Protein AF-A0A352RWF7-F1 (afdb_monomer_lite)

pLDDT: mean 95.93, std 3.7, range [81.19, 98.81]

Structure (mmCIF, N/CA/C/O backbone):
data_AF-A0A352RWF7-F1
#
_entry.id   AF-A0A352RWF7-F1
#
loop_
_atom_site.group_PDB
_atom_site.id
_atom_site.type_symbol
_atom_site.label_atom_id
_atom_site.label_alt_id
_atom_site.label_comp_id
_atom_site.label_asym_id
_atom_site.label_entity_id
_atom_site.label_seq_id
_atom_site.pdbx_PDB_ins_code
_atom_site.Cartn_x
_atom_site.Cartn_y
_atom_site.Cartn_z
_atom_site.occupancy
_atom_site.B_iso_or_equiv
_atom_site.auth_seq_id
_atom_site.auth_comp_id
_atom_site.auth_asym_id
_atom_site.auth_atom_id
_atom_site.pdbx_PDB_model_num
ATOM 1 N N . ASP A 1 1 ? -0.320 5.233 -4.421 1.00 81.19 1 ASP A N 1
ATOM 2 C CA . ASP A 1 1 ? -1.630 5.898 -4.612 1.00 81.19 1 ASP A CA 1
ATOM 3 C C . ASP A 1 1 ? -2.479 5.894 -3.332 1.00 81.19 1 ASP A C 1
ATOM 5 O O . ASP A 1 1 ? -3.640 5.502 -3.332 1.00 81.19 1 ASP A O 1
ATOM 9 N N . GLN A 1 2 ? -1.893 6.321 -2.214 1.00 85.62 2 GLN A N 1
ATOM 10 C CA . GLN A 1 2 ? -2.585 6.392 -0.925 1.00 85.62 2 GLN A CA 1
ATOM 11 C C . GLN A 1 2 ? -3.504 7.629 -0.885 1.00 85.62 2 GLN A C 1
ATOM 13 O O . GLN A 1 2 ? -3.095 8.676 -1.401 1.00 85.62 2 GLN A O 1
ATOM 18 N N . PRO A 1 3 ? -4.719 7.547 -0.301 1.00 85.69 3 PRO A N 1
ATOM 19 C CA . PRO A 1 3 ? -5.528 8.729 -0.015 1.00 85.69 3 PRO A CA 1
ATOM 20 C C . PRO A 1 3 ? -4.726 9.743 0.807 1.00 85.69 3 PRO A C 1
ATOM 22 O O . PRO A 1 3 ? -4.151 9.399 1.837 1.00 85.69 3 PRO A O 1
ATOM 25 N N . MET A 1 4 ? -4.680 10.988 0.341 1.00 88.19 4 MET A N 1
ATOM 26 C CA . MET A 1 4 ? -3.974 12.084 1.004 1.00 88.19 4 MET A CA 1
ATOM 27 C C . MET A 1 4 ? -4.889 13.315 1.071 1.00 88.19 4 MET A C 1
ATOM 29 O O . MET A 1 4 ? -5.694 13.520 0.150 1.00 88.19 4 MET A O 1
ATOM 33 N N . PRO A 1 5 ? -4.774 14.135 2.131 1.00 87.31 5 PRO A N 1
ATOM 34 C CA . PRO A 1 5 ? -5.580 15.339 2.294 1.00 87.31 5 PRO A CA 1
ATOM 35 C C . PRO A 1 5 ? -5.285 16.392 1.215 1.00 87.31 5 PRO A C 1
ATOM 37 O O . PRO A 1 5 ? -4.241 16.371 0.561 1.00 87.31 5 PRO A O 1
ATOM 40 N N . ASP A 1 6 ? -6.234 17.309 1.023 1.00 88.50 6 ASP A N 1
ATOM 41 C CA . ASP A 1 6 ? -6.088 18.542 0.233 1.00 88.50 6 ASP A CA 1
ATOM 42 C C . ASP A 1 6 ? -5.586 18.353 -1.206 1.00 88.50 6 ASP A C 1
ATOM 44 O O . ASP A 1 6 ? -4.838 19.163 -1.750 1.00 88.50 6 ASP A O 1
ATOM 48 N N . GLY A 1 7 ? -5.991 17.253 -1.847 1.00 83.94 7 GLY A N 1
ATOM 49 C CA . GLY A 1 7 ? -5.628 16.972 -3.238 1.00 83.94 7 GLY A CA 1
ATOM 50 C C . GLY A 1 7 ? -4.161 16.585 -3.443 1.00 83.94 7 GLY A C 1
ATOM 51 O O . GLY A 1 7 ? -3.768 16.333 -4.581 1.00 83.94 7 GLY A O 1
ATOM 52 N N . MET A 1 8 ? -3.367 16.469 -2.371 1.00 91.44 8 MET A N 1
ATOM 53 C CA . MET A 1 8 ? -2.003 15.952 -2.449 1.00 91.44 8 MET A CA 1
ATOM 54 C C . MET A 1 8 ? -2.006 14.523 -2.990 1.00 91.44 8 MET A C 1
ATOM 56 O O . MET A 1 8 ? -2.954 13.762 -2.790 1.00 91.44 8 MET A O 1
ATOM 60 N N . ARG A 1 9 ? -0.944 14.142 -3.697 1.00 90.81 9 ARG A N 1
ATOM 61 C CA . ARG A 1 9 ? -0.754 12.787 -4.220 1.00 90.81 9 ARG A CA 1
ATOM 62 C C . ARG A 1 9 ? 0.701 12.388 -4.048 1.00 90.81 9 ARG A C 1
ATOM 64 O O . ARG A 1 9 ? 1.591 13.234 -4.111 1.00 90.81 9 ARG A O 1
ATOM 71 N N . MET A 1 10 ? 0.925 11.097 -3.834 1.00 92.19 10 MET A N 1
ATOM 72 C CA . MET A 1 10 ? 2.271 10.540 -3.921 1.00 92.19 10 MET A CA 1
ATOM 73 C C . MET A 1 10 ? 2.791 10.715 -5.350 1.00 92.19 10 MET A C 1
ATOM 75 O O . MET A 1 10 ? 2.006 10.661 -6.296 1.00 92.19 10 MET A O 1
ATOM 79 N N . ALA A 1 11 ? 4.101 10.916 -5.495 1.00 94.25 11 ALA A N 1
ATOM 80 C CA . ALA A 1 11 ? 4.728 11.043 -6.810 1.00 94.25 11 ALA A CA 1
ATOM 81 C C . ALA A 1 11 ? 4.530 9.780 -7.664 1.00 94.25 11 ALA A C 1
ATOM 83 O O . ALA A 1 11 ? 4.356 9.890 -8.875 1.00 94.25 11 ALA A O 1
ATOM 84 N N . ASP A 1 12 ? 4.500 8.609 -7.016 1.00 96.38 12 ASP A N 1
ATOM 85 C CA . ASP A 1 12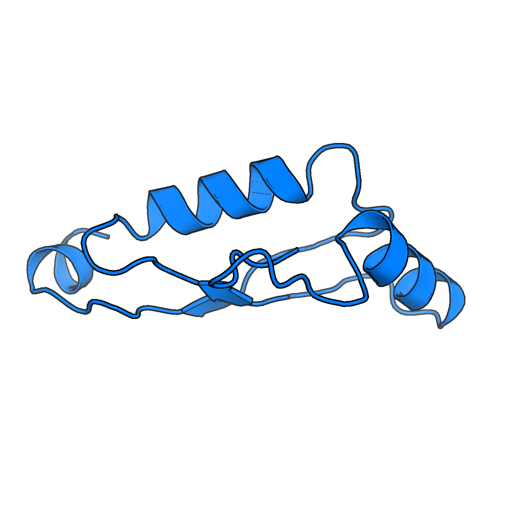 ? 4.218 7.330 -7.654 1.00 96.38 12 ASP A CA 1
ATOM 86 C C . ASP A 1 12 ? 2.837 6.767 -7.292 1.00 96.38 12 ASP A C 1
ATOM 88 O O . ASP A 1 12 ? 2.409 6.722 -6.126 1.00 96.38 12 ASP A O 1
ATOM 92 N N . ASP A 1 13 ? 2.154 6.266 -8.318 1.00 96.19 13 ASP A N 1
ATOM 93 C CA . ASP A 1 13 ? 0.968 5.432 -8.178 1.00 96.19 13 ASP A CA 1
ATOM 94 C C . ASP A 1 13 ? 1.327 3.939 -8.285 1.00 96.19 13 ASP A C 1
ATOM 96 O O . ASP A 1 13 ? 2.499 3.554 -8.306 1.00 96.19 13 ASP A O 1
ATOM 100 N N . PHE A 1 14 ? 0.314 3.068 -8.302 1.00 97.75 14 PHE A N 1
ATOM 101 C CA . PHE A 1 14 ? 0.561 1.634 -8.448 1.00 97.75 14 PHE A CA 1
ATOM 102 C C . PHE A 1 14 ? 1.201 1.276 -9.788 1.00 97.75 14 PHE A C 1
ATOM 104 O O . PHE A 1 14 ? 1.951 0.311 -9.821 1.00 97.75 14 PHE A O 1
ATOM 111 N N . PHE A 1 15 ? 0.970 2.029 -10.864 1.00 98.00 15 PHE A N 1
ATOM 112 C CA . PHE A 1 15 ? 1.584 1.757 -12.161 1.00 98.00 15 PHE A CA 1
ATOM 113 C C . PHE A 1 15 ? 3.034 2.235 -12.202 1.00 98.00 15 PHE A C 1
ATOM 115 O O . PHE A 1 15 ? 3.936 1.446 -12.485 1.00 98.00 15 PHE A O 1
ATOM 122 N N . THR A 1 16 ? 3.294 3.507 -11.891 1.00 98.12 16 THR A N 1
ATOM 123 C CA . THR A 1 16 ? 4.652 4.059 -11.982 1.00 98.12 16 THR A CA 1
ATOM 124 C C . THR A 1 16 ? 5.581 3.448 -10.937 1.00 98.12 16 THR A C 1
ATOM 126 O O . THR A 1 16 ? 6.704 3.078 -11.284 1.00 98.12 16 THR A O 1
ATOM 129 N N . GLY A 1 17 ? 5.089 3.231 -9.713 1.00 98.12 17 GLY A N 1
ATOM 130 C CA . GLY A 1 17 ? 5.856 2.629 -8.625 1.00 98.12 17 GLY A CA 1
ATOM 131 C C . GLY A 1 17 ? 6.207 1.163 -8.879 1.00 98.12 17 GLY A C 1
ATOM 132 O O . GLY A 1 17 ? 7.371 0.779 -8.761 1.00 98.12 17 GLY A O 1
ATOM 133 N N . THR A 1 18 ? 5.240 0.333 -9.293 1.00 98.56 18 THR A N 1
ATOM 134 C CA . THR A 1 18 ? 5.533 -1.083 -9.596 1.00 98.56 18 THR A CA 1
ATOM 135 C C . THR A 1 18 ? 6.381 -1.243 -10.852 1.00 98.56 18 THR A C 1
ATOM 137 O O . THR A 1 18 ? 7.236 -2.124 -10.900 1.00 98.56 18 THR A O 1
ATOM 140 N N . ARG A 1 19 ? 6.230 -0.358 -11.846 1.00 98.62 19 ARG A N 1
ATOM 141 C CA . ARG A 1 19 ? 7.103 -0.337 -13.025 1.00 98.62 19 ARG A CA 1
ATOM 142 C C . ARG A 1 19 ? 8.539 0.010 -12.650 1.00 98.62 19 ARG A C 1
ATOM 144 O O . ARG A 1 19 ? 9.460 -0.646 -13.126 1.00 98.62 19 ARG A O 1
ATOM 151 N N . ALA A 1 20 ? 8.738 1.015 -11.799 1.00 98.69 20 ALA A N 1
ATOM 152 C CA . ALA A 1 20 ? 10.065 1.360 -11.298 1.00 98.69 20 ALA A CA 1
ATOM 153 C C . ALA A 1 20 ? 10.690 0.189 -10.522 1.00 98.69 20 ALA A C 1
ATOM 155 O O . ALA A 1 20 ? 11.848 -0.152 -10.764 1.00 98.69 20 ALA A O 1
ATOM 156 N N . ALA A 1 21 ? 9.906 -0.475 -9.664 1.00 98.69 21 ALA A N 1
ATOM 157 C CA . ALA A 1 21 ? 10.332 -1.677 -8.951 1.00 98.69 21 ALA A CA 1
ATOM 158 C C . ALA A 1 21 ? 10.761 -2.799 -9.916 1.00 98.69 21 ALA A C 1
ATOM 160 O O . ALA A 1 21 ? 11.859 -3.336 -9.764 1.00 98.69 21 ALA A O 1
ATOM 161 N N . ALA A 1 22 ? 9.966 -3.074 -10.956 1.00 98.69 22 ALA A N 1
ATOM 162 C CA . ALA A 1 22 ? 10.288 -4.068 -11.979 1.00 98.69 22 ALA A CA 1
ATOM 163 C C . ALA A 1 22 ? 11.596 -3.743 -12.717 1.00 98.69 22 ALA 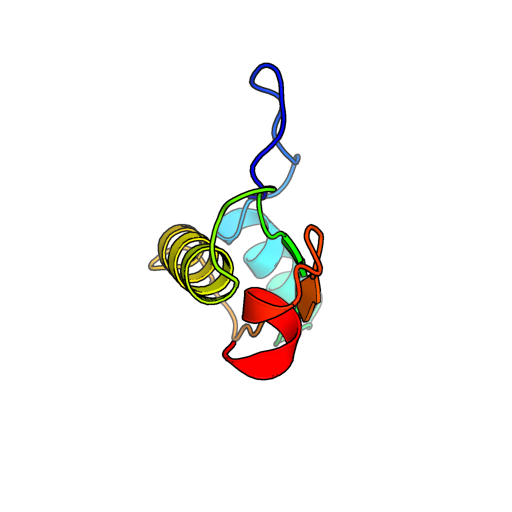A C 1
ATOM 165 O O . ALA A 1 22 ? 12.460 -4.608 -12.858 1.00 98.69 22 ALA A O 1
ATOM 166 N N . CYS A 1 23 ? 11.783 -2.486 -13.138 1.00 98.69 23 CYS A N 1
ATOM 167 C CA . CYS A 1 23 ? 13.025 -2.035 -13.775 1.00 98.69 23 CYS A CA 1
ATOM 168 C C . CYS A 1 23 ? 14.248 -2.167 -12.852 1.00 98.69 23 CYS A C 1
ATOM 170 O O . CYS A 1 23 ? 15.364 -2.325 -13.342 1.00 98.69 23 CYS A O 1
ATOM 172 N N . GLY A 1 24 ? 14.045 -2.105 -11.534 1.00 98.62 24 GLY A N 1
ATOM 173 C CA . GLY A 1 24 ? 15.076 -2.315 -10.518 1.00 98.62 24 GLY A CA 1
ATOM 174 C C . GLY A 1 24 ? 15.311 -3.779 -10.129 1.00 98.62 24 GLY A C 1
ATOM 175 O O . GLY A 1 24 ? 16.178 -4.040 -9.299 1.00 98.62 24 GLY A O 1
ATOM 176 N N . GLY A 1 25 ? 14.563 -4.732 -10.697 1.00 98.69 25 GLY A N 1
ATOM 177 C CA . GLY A 1 25 ? 14.672 -6.159 -10.377 1.00 98.69 25 GLY A CA 1
ATOM 178 C C . GLY A 1 25 ? 13.853 -6.618 -9.163 1.00 98.69 25 GLY A C 1
ATOM 179 O O . GLY A 1 25 ? 13.965 -7.775 -8.765 1.00 98.69 25 GLY A O 1
ATOM 180 N N . THR A 1 26 ? 13.013 -5.753 -8.589 1.00 98.81 26 THR A N 1
ATOM 181 C CA . THR A 1 26 ? 12.054 -6.126 -7.540 1.00 98.81 26 THR A CA 1
ATOM 182 C C . THR A 1 26 ? 10.775 -6.654 -8.179 1.00 98.81 26 THR A C 1
ATOM 184 O O . THR A 1 26 ? 10.139 -5.965 -8.974 1.00 98.81 26 THR A O 1
ATOM 187 N N . THR A 1 27 ? 10.368 -7.863 -7.798 1.00 98.56 27 THR A N 1
ATOM 188 C CA . THR A 1 27 ? 9.214 -8.562 -8.390 1.00 98.56 27 THR A CA 1
ATOM 189 C C . THR A 1 27 ? 7.968 -8.567 -7.509 1.00 98.56 27 THR A C 1
ATOM 191 O O . THR A 1 27 ? 6.924 -9.049 -7.936 1.00 98.56 27 THR A O 1
ATOM 194 N N . THR A 1 28 ? 8.056 -8.058 -6.279 1.00 98.69 28 THR A N 1
ATOM 195 C CA . THR A 1 28 ? 6.916 -7.987 -5.359 1.00 98.69 28 THR A CA 1
ATOM 196 C C . THR A 1 28 ? 7.048 -6.776 -4.448 1.00 98.69 28 THR A C 1
ATOM 198 O O . THR A 1 28 ? 8.132 -6.506 -3.930 1.00 98.69 28 THR A O 1
ATOM 201 N N . VAL A 1 29 ? 5.947 -6.057 -4.222 1.00 98.38 29 VAL A N 1
ATOM 202 C CA . VAL A 1 29 ? 5.881 -4.948 -3.256 1.00 98.38 29 VAL A CA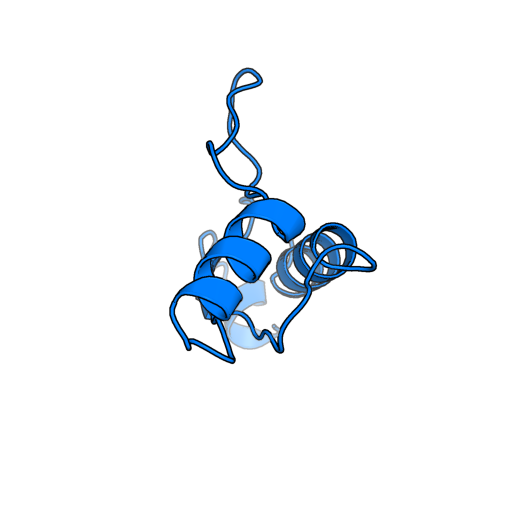 1
ATOM 203 C C . VAL A 1 29 ? 4.778 -5.177 -2.228 1.00 98.38 29 VAL A C 1
ATOM 205 O O . VAL A 1 29 ? 3.729 -5.734 -2.538 1.00 98.38 29 VAL A O 1
ATOM 208 N N . ILE A 1 30 ? 5.000 -4.717 -0.997 1.00 98.12 30 ILE A N 1
ATOM 209 C CA . ILE A 1 30 ? 4.009 -4.793 0.085 1.00 98.12 30 ILE A CA 1
ATOM 210 C C . ILE A 1 30 ? 3.814 -3.385 0.672 1.00 98.12 30 ILE A C 1
ATOM 212 O O . ILE A 1 30 ? 4.417 -3.051 1.692 1.00 98.12 30 ILE A O 1
ATOM 216 N N . PRO A 1 31 ? 3.066 -2.491 -0.004 1.00 96.19 31 PRO A N 1
ATOM 217 C CA . PRO A 1 31 ? 2.774 -1.161 0.523 1.00 96.19 31 PRO A CA 1
ATOM 218 C C . PRO A 1 31 ? 1.783 -1.204 1.694 1.00 96.19 31 PRO A C 1
ATOM 220 O O . PRO A 1 31 ? 1.106 -2.204 1.936 1.00 96.19 31 PRO A O 1
ATOM 223 N N . PHE A 1 32 ? 1.674 -0.086 2.411 1.00 96.44 32 PHE A N 1
ATOM 224 C CA . PHE A 1 32 ? 0.703 0.067 3.488 1.00 96.44 32 PHE A CA 1
ATOM 225 C C . PHE A 1 32 ? -0.676 0.463 2.945 1.00 96.44 32 PHE A C 1
ATOM 227 O O . PHE A 1 32 ? -0.802 1.480 2.265 1.00 96.44 32 PHE A O 1
ATOM 234 N N . ALA A 1 33 ? -1.703 -0.311 3.292 1.00 96.69 33 ALA A N 1
ATOM 235 C CA . ALA A 1 33 ? -3.102 0.078 3.200 1.00 96.69 33 ALA A CA 1
ATOM 236 C C . ALA A 1 33 ? -3.510 0.750 4.516 1.00 96.69 33 ALA A C 1
ATOM 238 O O . ALA A 1 33 ? -3.411 0.149 5.585 1.00 96.69 33 ALA A O 1
ATOM 239 N N . ALA A 1 34 ? -3.922 2.013 4.452 1.00 95.38 34 ALA A N 1
ATOM 240 C CA . ALA A 1 34 ? -4.275 2.788 5.636 1.00 95.38 34 ALA A CA 1
ATOM 241 C C . ALA A 1 34 ? -5.785 2.786 5.885 1.00 95.38 34 ALA A C 1
ATOM 243 O O . ALA A 1 34 ? -6.539 3.219 5.015 1.00 95.38 34 ALA A O 1
ATOM 244 N N . GLN A 1 35 ? -6.210 2.350 7.076 1.00 96.69 35 GLN A N 1
ATOM 245 C CA . GLN A 1 35 ? -7.585 2.526 7.540 1.00 96.69 35 GLN A CA 1
ATOM 246 C C . GLN A 1 35 ? -7.891 4.020 7.716 1.00 96.69 35 GLN A C 1
ATOM 248 O O . GLN A 1 35 ? -7.163 4.742 8.403 1.00 96.69 35 GLN A O 1
ATOM 253 N N . GLU A 1 36 ? -8.985 4.489 7.120 1.00 94.75 36 GLU A N 1
ATOM 254 C CA . GLU A 1 36 ? -9.567 5.785 7.473 1.00 94.75 36 GLU A CA 1
ATOM 255 C C . GLU A 1 36 ? -10.331 5.646 8.796 1.00 94.75 36 GLU A C 1
ATOM 257 O O . GLU A 1 36 ? -11.075 4.685 8.988 1.00 94.75 36 GLU A O 1
ATOM 262 N N . LYS A 1 37 ? -10.150 6.585 9.734 1.00 95.00 37 LYS A N 1
ATOM 263 C CA . LYS A 1 37 ? -10.832 6.513 11.037 1.00 95.00 37 LYS A CA 1
ATOM 264 C C . LYS A 1 37 ? -12.351 6.456 10.861 1.00 95.00 37 LYS A C 1
ATOM 266 O O . LYS A 1 37 ? -12.906 7.230 10.083 1.00 95.00 37 LYS A O 1
ATOM 271 N N . GLY A 1 38 ? -13.008 5.563 11.597 1.00 95.88 38 GLY A N 1
ATOM 272 C CA . GLY A 1 38 ? -14.431 5.258 11.462 1.00 95.88 38 GLY A CA 1
ATOM 273 C C . GLY A 1 38 ? -14.799 4.294 10.325 1.00 95.88 38 GLY A C 1
ATOM 274 O O . GLY A 1 38 ? -15.969 3.930 10.224 1.00 95.88 38 GLY A O 1
ATOM 275 N N . ALA A 1 39 ? -13.855 3.865 9.480 1.00 96.06 39 ALA A N 1
ATOM 276 C CA . ALA A 1 39 ? -14.077 2.840 8.456 1.00 96.06 39 ALA A CA 1
ATOM 277 C C . ALA A 1 39 ? -13.575 1.457 8.910 1.00 96.06 39 ALA A C 1
ATOM 279 O O . ALA A 1 39 ? -12.718 1.357 9.786 1.00 96.06 39 ALA A O 1
ATOM 280 N N . SER A 1 40 ? -14.076 0.390 8.282 1.00 97.25 40 SER A N 1
ATOM 281 C CA . SER A 1 40 ? -13.604 -0.986 8.521 1.00 97.25 40 SER A CA 1
ATOM 282 C C . SER A 1 40 ? -12.203 -1.234 7.942 1.00 97.25 40 SER A C 1
ATOM 284 O O . SER A 1 40 ? -11.792 -0.613 6.955 1.00 97.25 40 SER A O 1
ATOM 286 N N . LEU A 1 41 ? -11.489 -2.201 8.513 1.00 97.56 41 LEU A N 1
ATOM 287 C CA . LEU A 1 41 ? -10.240 -2.760 7.998 1.00 97.56 41 LEU A CA 1
ATOM 288 C C . LEU A 1 41 ? -10.422 -3.332 6.590 1.00 97.56 41 LEU A C 1
ATOM 290 O O . LEU A 1 41 ? -9.608 -3.084 5.696 1.00 97.56 41 LEU A O 1
ATOM 294 N N . LYS A 1 42 ? -11.539 -4.033 6.362 1.00 96.88 42 LYS A N 1
ATOM 295 C CA . LYS A 1 42 ? -11.892 -4.583 5.049 1.00 96.88 42 LYS A CA 1
ATOM 296 C C . LYS A 1 42 ? -12.030 -3.490 3.989 1.00 96.88 42 LYS A C 1
ATOM 298 O O . LYS A 1 42 ? -11.508 -3.649 2.890 1.00 96.88 42 LYS A O 1
ATOM 303 N N . ALA A 1 43 ? -12.679 -2.370 4.318 1.00 97.06 43 ALA A N 1
ATOM 304 C CA . ALA A 1 43 ? -12.841 -1.262 3.379 1.00 97.06 43 ALA A CA 1
ATOM 305 C C . ALA A 1 43 ? -11.491 -0.683 2.927 1.00 97.06 43 ALA A C 1
ATOM 307 O O . ALA A 1 43 ? -11.341 -0.337 1.755 1.00 97.06 43 ALA A 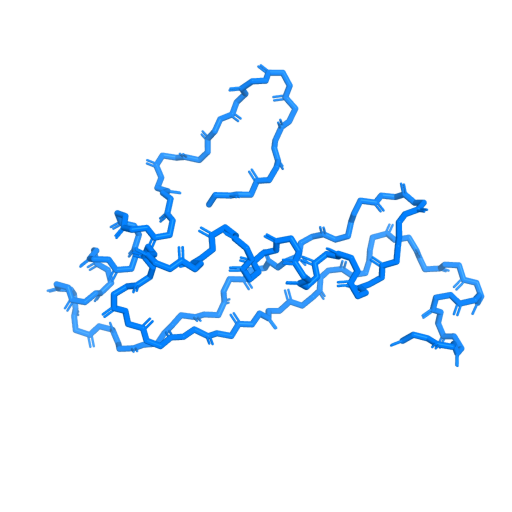O 1
ATOM 308 N N . ALA A 1 44 ? -10.496 -0.627 3.819 1.00 97.06 44 ALA A N 1
ATOM 309 C CA . ALA A 1 44 ? -9.145 -0.209 3.451 1.00 97.06 44 ALA A CA 1
ATOM 310 C C . ALA A 1 44 ? -8.499 -1.191 2.461 1.00 97.06 44 ALA A C 1
ATOM 312 O O . ALA A 1 44 ? -7.942 -0.771 1.448 1.00 97.06 44 ALA A O 1
ATOM 313 N N . VAL A 1 45 ? -8.608 -2.499 2.707 1.00 97.00 45 VAL A N 1
ATOM 314 C CA . VAL A 1 45 ? -8.078 -3.530 1.796 1.00 97.00 45 VAL A CA 1
ATOM 315 C C . VAL A 1 45 ? -8.764 -3.470 0.425 1.00 97.00 45 VAL A C 1
ATOM 317 O O . VAL A 1 45 ? -8.083 -3.450 -0.603 1.00 97.00 45 VAL A O 1
ATOM 320 N N . ASP A 1 46 ? -10.094 -3.370 0.400 1.00 97.75 46 ASP A N 1
ATOM 321 C CA . ASP A 1 46 ? -10.886 -3.308 -0.832 1.00 97.75 46 ASP A CA 1
ATOM 322 C C . ASP A 1 46 ? -10.562 -2.040 -1.655 1.00 97.75 46 ASP A C 1
ATOM 324 O O . ASP A 1 46 ? -10.392 -2.115 -2.877 1.00 97.75 46 ASP A O 1
ATOM 328 N N . ASP A 1 47 ? -10.403 -0.875 -1.009 1.00 97.19 47 ASP A N 1
ATOM 329 C CA . ASP A 1 47 ? -10.016 0.368 -1.693 1.00 97.19 47 ASP A CA 1
ATOM 330 C C . ASP A 1 47 ? -8.621 0.266 -2.324 1.00 97.19 47 ASP A C 1
ATOM 332 O O . ASP A 1 47 ? -8.416 0.685 -3.467 1.00 97.19 47 ASP A O 1
ATOM 336 N N . TYR A 1 48 ? -7.656 -0.325 -1.616 1.00 97.31 48 TYR A N 1
ATOM 337 C CA . TYR A 1 48 ? -6.298 -0.470 -2.134 1.00 97.31 48 TYR A CA 1
ATOM 338 C C . TYR A 1 48 ? -6.214 -1.493 -3.269 1.00 97.31 48 TYR A C 1
ATOM 340 O O . TYR A 1 48 ? -5.526 -1.221 -4.256 1.00 97.31 48 TYR A O 1
ATOM 348 N N . HIS A 1 49 ? -6.970 -2.595 -3.214 1.00 97.62 49 HIS A N 1
ATOM 349 C CA . HIS A 1 49 ? -7.114 -3.488 -4.368 1.00 97.62 49 HIS A CA 1
ATOM 350 C C . HIS A 1 49 ? -7.699 -2.755 -5.575 1.00 97.62 49 HIS A C 1
ATOM 352 O O . HIS A 1 49 ? -7.130 -2.831 -6.659 1.00 97.62 49 HIS A O 1
ATOM 358 N N . ARG A 1 50 ? -8.766 -1.968 -5.396 1.00 97.44 50 ARG A N 1
ATOM 359 C CA . ARG A 1 50 ?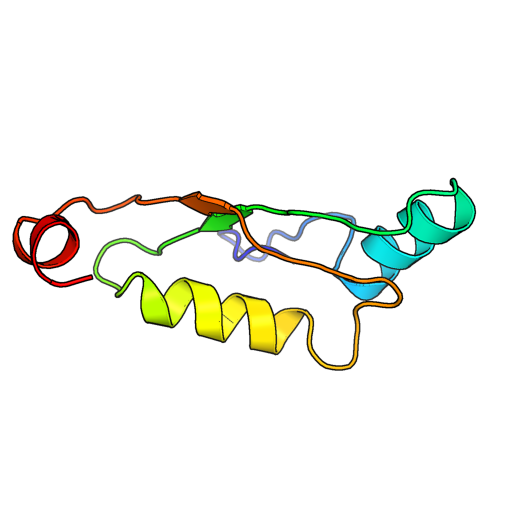 -9.372 -1.168 -6.476 1.00 97.44 50 ARG A CA 1
ATOM 360 C C . ARG A 1 50 ? -8.389 -0.169 -7.100 1.00 97.44 50 ARG A C 1
ATOM 362 O O . ARG A 1 50 ? -8.474 0.133 -8.289 1.00 97.44 50 ARG A O 1
ATOM 369 N N . ARG A 1 51 ? -7.466 0.388 -6.312 1.00 95.81 51 ARG A N 1
ATOM 370 C CA . ARG A 1 51 ? -6.426 1.309 -6.808 1.00 95.81 51 ARG A CA 1
ATOM 371 C C . ARG A 1 51 ? -5.337 0.588 -7.597 1.00 95.81 51 ARG A C 1
ATOM 373 O O . ARG A 1 51 ? -4.870 1.135 -8.597 1.00 95.81 51 ARG A O 1
ATOM 380 N N . ALA A 1 52 ? -4.939 -0.602 -7.150 1.00 97.44 52 ALA A N 1
ATOM 381 C CA . ALA A 1 52 ? -3.931 -1.428 -7.810 1.00 97.44 52 ALA A CA 1
ATOM 382 C C . ALA A 1 52 ? -4.467 -2.155 -9.056 1.00 97.44 52 ALA A C 1
ATOM 384 O O . ALA A 1 52 ? -3.687 -2.443 -9.967 1.00 97.44 52 ALA A O 1
ATOM 385 N N . ASP A 1 53 ? -5.771 -2.441 -9.100 1.00 97.00 53 ASP A N 1
ATOM 386 C CA . ASP A 1 53 ? -6.416 -3.201 -10.169 1.00 97.00 53 ASP A CA 1
ATOM 387 C C . ASP A 1 53 ? -6.176 -2.573 -11.550 1.00 97.00 53 ASP A C 1
ATOM 389 O O . ASP A 1 53 ? -6.324 -1.364 -11.753 1.00 97.00 53 ASP A O 1
ATOM 393 N N . GLY A 1 54 ? -5.718 -3.403 -12.488 1.00 96.44 54 GLY A N 1
ATOM 394 C CA . GLY A 1 54 ? -5.310 -2.988 -13.832 1.00 96.44 54 GLY A CA 1
ATOM 395 C C . GLY A 1 54 ? -4.107 -2.032 -13.910 1.00 96.44 54 GLY A C 1
ATOM 396 O O . GLY A 1 54 ? -3.774 -1.592 -15.011 1.00 96.44 54 GLY A O 1
ATOM 397 N N . ARG A 1 55 ? -3.452 -1.690 -12.788 1.00 97.81 55 ARG A N 1
ATOM 398 C CA . ARG A 1 55 ? -2.309 -0.756 -12.741 1.00 97.81 55 ARG A CA 1
ATOM 399 C C . ARG A 1 55 ? -1.004 -1.398 -12.298 1.00 97.81 55 ARG A C 1
ATOM 401 O O . ARG A 1 55 ? 0.039 -1.041 -12.834 1.00 97.81 55 ARG A O 1
ATOM 408 N N . ALA A 1 56 ? -1.031 -2.289 -11.312 1.00 98.12 56 ALA A N 1
ATOM 409 C CA . ALA A 1 56 ? 0.179 -2.953 -10.837 1.00 98.12 56 ALA A CA 1
ATOM 410 C C . ALA A 1 56 ? 0.773 -3.862 -11.932 1.00 98.12 56 ALA A C 1
ATOM 412 O O . ALA A 1 56 ? 0.044 -4.632 -12.554 1.00 98.12 56 ALA A O 1
ATOM 413 N N . VAL A 1 57 ? 2.089 -3.775 -12.167 1.00 98.31 57 VAL A N 1
ATOM 414 C CA . VAL A 1 57 ? 2.793 -4.584 -13.190 1.00 98.31 57 VAL A CA 1
ATOM 415 C C . VAL A 1 57 ? 3.644 -5.722 -12.614 1.00 98.31 57 VAL A C 1
ATOM 417 O O . VAL A 1 57 ? 4.252 -6.474 -13.371 1.00 98.31 57 VAL A O 1
ATOM 420 N N . ILE A 1 58 ? 3.691 -5.841 -11.287 1.00 98.69 58 ILE A N 1
ATOM 421 C CA . ILE A 1 58 ? 4.305 -6.947 -10.538 1.00 98.69 58 ILE A CA 1
ATOM 422 C C . ILE A 1 58 ? 3.366 -7.362 -9.401 1.00 98.69 58 ILE A C 1
ATOM 424 O O . ILE A 1 58 ? 2.407 -6.645 -9.098 1.00 98.69 58 ILE A O 1
ATOM 428 N N . ASP A 1 59 ? 3.670 -8.482 -8.749 1.00 98.62 59 ASP A N 1
ATOM 429 C CA . ASP A 1 59 ? 2.878 -8.990 -7.631 1.00 98.62 59 ASP A CA 1
ATOM 430 C C . ASP A 1 59 ? 2.855 -8.005 -6.452 1.00 98.62 59 ASP A C 1
ATOM 432 O O . ASP A 1 59 ? 3.818 -7.276 -6.186 1.00 98.62 59 ASP A O 1
ATOM 436 N N . TYR A 1 60 ? 1.750 -7.994 -5.709 1.00 98.38 60 TYR A N 1
ATOM 437 C CA . TYR A 1 60 ? 1.607 -7.142 -4.535 1.00 98.38 60 TYR A CA 1
ATOM 438 C C . TYR A 1 60 ? 0.796 -7.802 -3.418 1.00 98.38 60 TYR A C 1
ATOM 440 O O . TYR A 1 60 ? -0.035 -8.679 -3.649 1.00 98.38 60 TYR A O 1
ATOM 448 N N . ALA A 1 61 ? 1.034 -7.332 -2.197 1.00 98.31 61 ALA A N 1
ATOM 449 C CA . ALA A 1 61 ? 0.211 -7.575 -1.014 1.00 98.31 61 ALA A CA 1
ATOM 450 C C . ALA A 1 61 ? 0.106 -6.271 -0.203 1.00 98.31 61 ALA A C 1
ATOM 452 O O . ALA A 1 61 ? 0.653 -5.252 -0.620 1.00 98.31 61 ALA A O 1
ATOM 453 N N . PHE A 1 62 ? -0.559 -6.279 0.955 1.00 98.00 62 PHE A N 1
ATOM 454 C CA . PHE A 1 62 ? -0.684 -5.082 1.793 1.00 98.00 62 PHE A CA 1
ATOM 455 C C . PHE A 1 62 ? -0.280 -5.338 3.242 1.00 98.00 62 PHE A C 1
ATOM 457 O O . PHE A 1 62 ? -0.689 -6.325 3.850 1.00 98.00 62 PHE A O 1
ATOM 464 N N . HIS A 1 63 ? 0.474 -4.401 3.815 1.00 98.12 63 HIS A N 1
ATOM 465 C CA . HIS A 1 63 ? 0.500 -4.203 5.260 1.00 98.12 63 HIS A CA 1
ATOM 466 C C . HIS A 1 63 ? -0.714 -3.358 5.642 1.00 98.12 63 HIS A C 1
ATOM 468 O O . HIS A 1 63 ? -0.911 -2.292 5.067 1.00 98.12 63 HIS A O 1
ATOM 474 N N . LEU A 1 64 ? -1.525 -3.790 6.604 1.00 96.62 64 LEU A N 1
ATOM 475 C CA . LEU A 1 64 ? -2.689 -3.018 7.036 1.00 96.62 64 LEU A CA 1
ATOM 476 C C . LEU A 1 64 ? -2.336 -2.131 8.236 1.00 96.62 64 LEU A C 1
ATOM 478 O O . LEU A 1 64 ? -1.835 -2.623 9.246 1.00 96.62 64 LEU A O 1
ATOM 482 N N . ILE A 1 65 ? -2.599 -0.827 8.136 1.00 96.88 65 ILE A N 1
ATOM 483 C CA . ILE A 1 65 ? -2.500 0.100 9.270 1.00 96.88 65 ILE A CA 1
ATOM 484 C C . ILE A 1 65 ? -3.854 0.139 9.971 1.00 96.88 65 ILE A C 1
ATOM 486 O O . ILE A 1 65 ? -4.818 0.670 9.420 1.00 96.88 65 ILE A O 1
ATOM 490 N N . VAL A 1 66 ? -3.889 -0.355 11.207 1.00 97.12 66 VAL A N 1
ATOM 491 C CA . VAL A 1 66 ? -5.018 -0.179 12.128 1.00 97.12 66 VAL A CA 1
ATOM 492 C C . VAL A 1 66 ? -4.903 1.210 12.756 1.00 97.12 66 VAL A C 1
ATOM 494 O O . VAL A 1 66 ? -4.110 1.432 13.671 1.00 97.12 66 VAL A O 1
ATOM 497 N N . ALA A 1 67 ? -5.644 2.170 12.209 1.00 96.06 67 ALA A N 1
ATOM 498 C CA . ALA A 1 67 ? -5.605 3.572 12.628 1.00 96.06 67 ALA A CA 1
ATOM 499 C C . ALA A 1 67 ? -6.717 3.934 13.627 1.00 96.06 67 ALA A C 1
ATOM 501 O O . ALA A 1 67 ? -6.637 4.986 14.272 1.00 96.06 67 ALA A O 1
ATOM 502 N N . ASP A 1 68 ? -7.739 3.080 13.746 1.00 97.19 68 ASP A N 1
ATOM 503 C CA . ASP A 1 68 ? -8.882 3.257 14.641 1.00 97.19 68 ASP A CA 1
ATOM 504 C C . ASP A 1 68 ? -9.225 1.950 15.381 1.00 97.19 68 ASP A C 1
ATOM 506 O O . ASP A 1 68 ? -10.136 1.217 14.986 1.00 97.19 68 ASP A O 1
ATOM 510 N N . PRO A 1 69 ? -8.463 1.614 16.439 1.00 96.62 69 PRO A N 1
ATOM 511 C CA . PRO A 1 69 ? -8.576 0.350 17.163 1.00 96.62 69 PRO A CA 1
ATOM 512 C C . PRO A 1 69 ? -9.751 0.375 18.155 1.00 96.62 69 PRO A C 1
ATOM 514 O O . PRO A 1 69 ? -9.566 0.332 19.372 1.00 96.62 69 PRO A O 1
ATOM 517 N N . THR A 1 70 ? -10.975 0.497 17.644 1.00 97.69 70 THR A N 1
ATOM 518 C CA . THR A 1 70 ? -12.186 0.342 18.463 1.00 97.69 70 THR A CA 1
ATOM 519 C C . THR A 1 70 ? -12.340 -1.117 18.920 1.00 97.69 70 THR A C 1
ATOM 521 O O . THR A 1 70 ? -11.811 -2.004 18.252 1.00 97.69 70 THR A O 1
ATOM 524 N N . PRO A 1 71 ? -13.072 -1.411 20.013 1.00 97.50 71 PRO A N 1
ATOM 525 C CA . PRO A 1 71 ? -13.304 -2.795 20.436 1.00 97.50 71 PRO A CA 1
ATOM 526 C C . PRO A 1 71 ? -13.855 -3.684 19.315 1.00 97.50 71 PRO A C 1
ATOM 528 O O . PRO A 1 71 ? -13.331 -4.764 19.099 1.00 97.50 71 PRO A O 1
ATOM 531 N N . ALA A 1 72 ? -14.812 -3.179 18.529 1.00 96.12 72 ALA A N 1
ATOM 532 C CA . ALA A 1 72 ? -15.346 -3.897 17.370 1.00 96.12 72 ALA A CA 1
ATOM 533 C C . ALA A 1 72 ? -14.258 -4.220 16.330 1.00 96.12 72 ALA A C 1
ATOM 535 O O . ALA A 1 72 ? -14.150 -5.353 15.886 1.00 96.12 72 ALA A O 1
ATOM 536 N N . VAL A 1 73 ? -13.394 -3.254 15.992 1.00 96.88 73 VAL A N 1
ATOM 537 C CA . VAL A 1 73 ? -12.281 -3.476 15.048 1.00 96.88 73 VAL A CA 1
ATOM 538 C C . VAL A 1 73 ? -11.263 -4.488 15.582 1.00 96.88 73 VAL A C 1
ATOM 540 O O . VAL A 1 73 ? -10.657 -5.202 14.800 1.00 96.88 73 VAL A O 1
ATOM 543 N N . LEU A 1 74 ? -11.027 -4.540 16.894 1.00 96.56 74 LEU A N 1
ATOM 544 C CA . LEU A 1 74 ? -10.041 -5.456 17.476 1.00 96.56 74 LEU A CA 1
ATOM 545 C C . LEU A 1 74 ? -10.580 -6.873 17.706 1.00 96.56 74 LEU A C 1
ATOM 547 O O . LEU A 1 74 ? -9.786 -7.810 17.791 1.00 96.56 74 LEU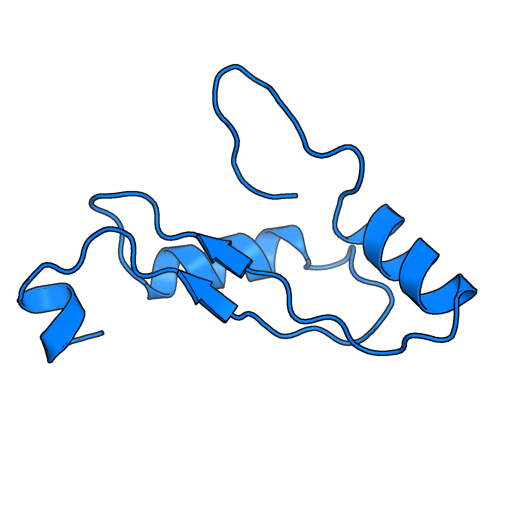 A O 1
ATOM 551 N N . GLU A 1 75 ? -11.892 -7.018 17.882 1.00 96.50 75 GLU A N 1
ATOM 552 C CA . GLU A 1 75 ? -12.540 -8.288 18.224 1.00 96.50 75 GLU A CA 1
ATOM 553 C C . GLU A 1 75 ? -13.163 -8.979 17.000 1.00 96.50 75 GLU A C 1
ATOM 555 O O . GLU A 1 75 ? -13.144 -10.210 16.939 1.00 96.50 75 GLU A O 1
ATOM 560 N N . ASP A 1 76 ? -13.663 -8.212 16.023 1.00 94.38 76 ASP A N 1
ATOM 561 C CA . ASP A 1 76 ? -14.499 -8.718 14.925 1.00 94.38 76 ASP A CA 1
ATOM 562 C C . ASP A 1 76 ? -13.893 -8.548 13.513 1.00 94.38 76 ASP A C 1
ATOM 564 O O . ASP A 1 76 ? -14.466 -9.066 12.547 1.00 94.38 76 ASP A O 1
ATOM 568 N N . GLU A 1 77 ? -12.760 -7.847 13.361 1.00 91.06 77 GLU A N 1
ATOM 569 C CA . GLU A 1 77 ? -12.113 -7.550 12.064 1.00 91.06 77 GLU A CA 1
ATOM 570 C C . GLU A 1 77 ? -10.636 -7.972 11.994 1.00 91.06 77 GLU A C 1
ATOM 572 O O . GLU A 1 77 ? -10.234 -8.463 10.911 1.00 91.06 77 GLU A O 1
#

Radius of gyration: 13.78 Å; chains: 1; bounding box: 30×28×34 Å

Secondary structure (DSSP, 8-state):
----GGG---S--HHHHHHHHHHTT--EE-PEEEPPTTS-HHHHHHHHHHHHTTT-SSEE--EEE-----HHHHHH-

Foldseek 3Di:
DADDPPPDDDPDFQQRVLVVCVVVVHQEDAEAQEDDAPDAQVVSQVVNCVRNPPRHPHHYHYDYDPPHPDVCNVPPD

Sequence (77 aa):
DQPMPDGMRMADDFFTGTRAAACGGTTTVIPFAAQEKGASLKAAVDDYHRRADGRAVIDYAFHLIVADPTPAVLEDE